Protein AF-A0A8T6A4N5-F1 (afdb_monomer_lite)

Foldseek 3Di:
DDDDDDDDDDPPPPPPDPPDDPPPCPPQPVVLQVVLQVVQVVVQVPPFDDDQQKTFHHWHGDRNDIDIDIDGHPPDDRNDDPVVVVVVVVVVLCPDVVSVVSVVVPD

Organism: Escherichia coli (NCBI:txid562)

Structure (mmCIF, N/CA/C/O backbone):
data_AF-A0A8T6A4N5-F1
#
_entry.id   AF-A0A8T6A4N5-F1
#
loop_
_atom_site.group_PDB
_atom_site.id
_atom_site.type_symbol
_atom_site.label_atom_id
_atom_site.label_alt_id
_atom_site.label_comp_id
_atom_site.label_asym_id
_atom_s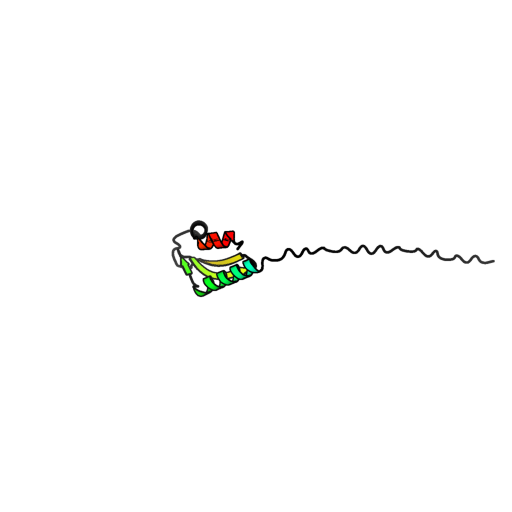ite.label_entity_id
_atom_site.label_seq_id
_atom_site.pdbx_PDB_ins_code
_atom_site.Cartn_x
_atom_site.Cartn_y
_atom_site.Cartn_z
_atom_site.occupancy
_atom_site.B_iso_or_equiv
_atom_site.auth_seq_id
_atom_site.auth_comp_id
_atom_site.auth_asym_id
_atom_site.auth_atom_id
_atom_site.pdbx_PDB_model_num
ATOM 1 N N . MET A 1 1 ? 90.635 -17.975 12.306 1.00 40.09 1 MET A N 1
ATOM 2 C CA . MET A 1 1 ? 89.740 -17.820 11.138 1.00 40.09 1 MET A CA 1
ATOM 3 C C . MET A 1 1 ? 88.309 -17.917 11.640 1.00 40.09 1 MET A C 1
ATOM 5 O O . MET A 1 1 ? 87.940 -18.964 12.147 1.00 40.09 1 MET A O 1
ATOM 9 N N . SER A 1 2 ? 87.567 -16.806 11.629 1.00 43.19 2 SER A N 1
ATOM 10 C CA . SER A 1 2 ? 86.215 -16.717 12.199 1.00 43.19 2 SER A CA 1
ATOM 11 C C . SER A 1 2 ? 85.176 -16.779 11.081 1.00 43.19 2 SER A C 1
ATOM 13 O O . SER A 1 2 ? 85.246 -16.014 10.119 1.00 43.19 2 SER A O 1
ATOM 15 N N . ILE A 1 3 ? 84.260 -17.736 11.197 1.00 50.69 3 ILE A N 1
ATOM 16 C CA . ILE A 1 3 ? 83.205 -18.052 10.236 1.00 50.69 3 ILE A CA 1
ATOM 17 C C . ILE A 1 3 ? 82.072 -17.048 10.461 1.00 50.69 3 ILE A C 1
ATOM 19 O O . ILE A 1 3 ? 81.420 -17.069 11.503 1.00 50.69 3 ILE A O 1
ATOM 23 N N . LYS A 1 4 ? 81.839 -16.151 9.499 1.00 45.59 4 LYS A N 1
ATOM 24 C CA . LYS A 1 4 ? 80.732 -15.189 9.554 1.00 45.59 4 LYS A CA 1
ATOM 25 C C . LYS A 1 4 ? 79.577 -15.709 8.695 1.00 45.59 4 LYS A C 1
ATOM 27 O O . LYS A 1 4 ? 79.614 -15.611 7.473 1.00 45.59 4 LYS A O 1
ATOM 32 N N . GLN A 1 5 ? 78.578 -16.298 9.352 1.00 48.50 5 GLN A N 1
ATOM 33 C CA . GLN A 1 5 ? 77.293 -16.680 8.759 1.00 48.50 5 GLN A CA 1
ATOM 34 C C . GLN A 1 5 ? 76.618 -15.465 8.102 1.00 48.50 5 GLN A C 1
ATOM 36 O O . GLN A 1 5 ? 76.477 -14.410 8.720 1.00 48.50 5 GLN A O 1
ATOM 41 N N . MET A 1 6 ? 76.183 -15.627 6.852 1.00 60.22 6 MET A N 1
ATOM 42 C CA . MET A 1 6 ? 75.290 -14.690 6.170 1.00 60.22 6 MET A CA 1
ATOM 43 C C . MET A 1 6 ? 73.835 -15.102 6.440 1.00 60.22 6 MET A C 1
ATOM 45 O O . MET A 1 6 ? 73.505 -16.272 6.239 1.00 60.22 6 MET A O 1
ATOM 49 N N . PRO A 1 7 ? 72.951 -14.190 6.877 1.00 50.38 7 PRO A N 1
ATOM 50 C CA . PRO A 1 7 ? 71.551 -14.521 7.084 1.00 50.38 7 PRO A CA 1
ATOM 51 C C . PRO A 1 7 ? 70.852 -14.612 5.723 1.00 50.38 7 PRO A C 1
ATOM 53 O O . PRO A 1 7 ? 70.871 -13.671 4.925 1.00 50.38 7 PRO A O 1
ATOM 56 N N . GLY A 1 8 ? 70.255 -15.773 5.455 1.00 53.78 8 GLY A N 1
ATOM 57 C CA . GLY A 1 8 ? 69.461 -16.031 4.263 1.00 53.78 8 GLY A CA 1
ATOM 58 C C . GLY A 1 8 ? 68.298 -15.047 4.157 1.00 53.78 8 GLY A C 1
ATOM 59 O O . GLY A 1 8 ? 67.460 -14.948 5.052 1.00 53.78 8 GLY A O 1
ATOM 60 N N . ARG A 1 9 ? 68.253 -14.309 3.047 1.00 56.12 9 ARG A N 1
ATOM 61 C CA . ARG A 1 9 ? 67.110 -13.477 2.667 1.00 56.12 9 ARG A CA 1
ATOM 62 C C . ARG A 1 9 ? 65.962 -14.389 2.238 1.00 56.12 9 ARG A C 1
ATOM 64 O O . ARG A 1 9 ? 65.949 -14.887 1.117 1.00 56.12 9 ARG A O 1
ATOM 71 N N . VAL A 1 10 ? 65.002 -14.596 3.132 1.00 56.00 10 VAL A N 1
ATOM 72 C CA . VAL A 1 10 ? 63.708 -15.206 2.807 1.00 56.00 10 VAL A CA 1
ATOM 73 C C . VAL A 1 10 ? 62.902 -14.177 2.009 1.00 56.00 10 VAL A C 1
ATOM 75 O O . VAL A 1 10 ? 62.424 -13.188 2.561 1.00 56.00 10 VAL A O 1
ATOM 78 N N . LEU A 1 11 ? 62.797 -14.378 0.693 1.00 54.81 11 LEU A N 1
ATOM 79 C CA . LEU A 1 11 ? 61.857 -13.656 -0.165 1.00 54.81 11 LEU A CA 1
ATOM 80 C C . LEU A 1 11 ? 60.440 -14.133 0.171 1.00 54.81 11 LEU A C 1
ATOM 82 O O . LEU A 1 11 ? 60.002 -15.190 -0.274 1.00 54.81 11 LEU A O 1
ATOM 86 N N . ILE A 1 12 ? 59.734 -13.359 0.993 1.00 60.09 12 ILE A N 1
ATOM 87 C CA . ILE A 1 12 ? 58.309 -13.553 1.256 1.00 60.09 12 ILE A CA 1
ATOM 88 C C . ILE A 1 12 ? 57.556 -13.005 0.040 1.00 60.09 12 ILE A C 1
ATOM 90 O O . ILE A 1 12 ? 57.374 -11.797 -0.108 1.00 60.09 12 ILE A O 1
ATOM 94 N N . SER A 1 13 ? 57.156 -13.903 -0.856 1.00 56.75 13 SER A N 1
ATOM 95 C CA . SER A 1 13 ? 56.285 -13.616 -1.996 1.00 56.75 13 SER A CA 1
ATOM 96 C C . SER A 1 13 ? 54.885 -13.249 -1.491 1.00 56.75 13 SER A C 1
ATOM 98 O O . SER A 1 13 ? 54.027 -14.115 -1.329 1.00 56.75 13 SER A O 1
ATOM 100 N N . LEU A 1 14 ? 54.649 -11.967 -1.199 1.00 54.66 14 LEU A N 1
ATOM 101 C CA . LEU A 1 14 ? 53.318 -11.450 -0.878 1.00 54.66 14 LEU A CA 1
ATOM 102 C C . LEU A 1 14 ? 52.459 -11.477 -2.158 1.00 54.66 14 LEU A C 1
ATOM 104 O O . LEU A 1 14 ? 52.467 -10.540 -2.955 1.00 54.66 14 LEU A O 1
ATOM 108 N N . LEU A 1 15 ? 51.739 -12.576 -2.385 1.00 59.25 15 LEU A N 1
ATOM 109 C CA . LEU A 1 15 ? 50.702 -12.653 -3.413 1.00 59.25 15 LEU A CA 1
ATOM 110 C C . LEU A 1 15 ? 49.505 -11.810 -2.951 1.00 59.25 15 LEU A C 1
ATOM 112 O O . LEU A 1 15 ? 48.616 -12.292 -2.254 1.00 59.25 15 LEU A O 1
ATOM 116 N N . LEU A 1 16 ? 49.507 -10.527 -3.317 1.00 53.56 16 LEU A N 1
ATOM 117 C CA . LEU A 1 16 ? 48.359 -9.630 -3.194 1.00 53.56 16 LEU A CA 1
ATOM 118 C C . LEU A 1 16 ? 47.258 -10.095 -4.159 1.00 53.56 16 LEU A C 1
ATOM 120 O O . LEU A 1 16 ? 47.177 -9.645 -5.301 1.00 53.56 16 LEU A O 1
ATOM 124 N N . SER A 1 17 ? 46.415 -11.026 -3.717 1.00 59.62 17 SER A N 1
ATOM 125 C CA . SER A 1 17 ? 45.201 -11.394 -4.441 1.00 59.62 17 SER A CA 1
ATOM 126 C C . SER A 1 17 ? 44.210 -10.232 -4.370 1.00 59.62 17 SER A C 1
ATOM 128 O O . SER A 1 17 ? 43.578 -10.009 -3.336 1.00 59.62 17 SER A O 1
ATOM 130 N N . VAL A 1 18 ? 44.078 -9.481 -5.463 1.00 62.19 18 VAL A N 1
ATOM 131 C CA . VAL A 1 18 ? 43.043 -8.454 -5.616 1.00 62.19 18 VAL A CA 1
ATOM 132 C C . VAL A 1 18 ? 41.698 -9.166 -5.729 1.00 62.19 18 VAL A C 1
ATOM 134 O O . VAL A 1 18 ? 41.327 -9.668 -6.788 1.00 62.19 18 VAL A O 1
ATOM 137 N N . THR A 1 19 ? 40.967 -9.252 -4.622 1.00 63.34 19 THR A N 1
ATOM 138 C CA . THR A 1 19 ? 39.567 -9.680 -4.632 1.00 63.34 19 THR A CA 1
ATOM 139 C C . THR A 1 19 ? 38.741 -8.518 -5.177 1.00 63.34 19 THR A C 1
ATOM 141 O O . THR A 1 19 ? 38.327 -7.621 -4.448 1.00 63.34 19 THR A O 1
ATOM 144 N N . GLY A 1 20 ? 38.562 -8.484 -6.497 1.00 60.09 20 GLY A N 1
ATOM 145 C CA . GLY A 1 20 ? 37.634 -7.561 -7.139 1.00 60.09 20 GLY A CA 1
ATOM 146 C C . GLY A 1 20 ? 36.205 -7.990 -6.831 1.00 60.09 20 GLY A C 1
ATOM 147 O O . GLY A 1 20 ? 35.721 -8.973 -7.388 1.00 60.09 20 GLY A O 1
ATOM 148 N N . LEU A 1 21 ? 35.525 -7.270 -5.939 1.00 54.62 21 LEU A N 1
ATOM 149 C CA . LEU A 1 21 ? 34.081 -7.398 -5.780 1.00 54.62 21 LEU A CA 1
ATOM 150 C C . LEU A 1 21 ? 33.439 -6.817 -7.049 1.00 54.62 21 LEU A C 1
ATOM 152 O O . LEU A 1 21 ? 33.379 -5.600 -7.216 1.00 54.62 21 LEU A O 1
ATOM 156 N N . LEU A 1 22 ? 32.989 -7.674 -7.969 1.00 54.50 22 LEU A N 1
ATOM 157 C CA . LEU A 1 22 ? 32.098 -7.253 -9.048 1.00 54.50 22 LEU A CA 1
ATOM 158 C C . LEU A 1 22 ? 30.756 -6.871 -8.415 1.00 54.50 22 LEU A C 1
ATOM 160 O O . LEU A 1 22 ? 29.846 -7.693 -8.317 1.00 54.50 22 LEU A O 1
ATOM 164 N N . SER A 1 23 ? 30.622 -5.621 -7.966 1.00 60.62 23 SER A N 1
ATOM 165 C CA . SER A 1 23 ? 29.307 -5.033 -7.742 1.00 60.62 23 SER A CA 1
ATOM 166 C C . SER A 1 23 ? 28.674 -4.876 -9.118 1.00 60.62 23 SER A C 1
ATOM 168 O O . SER A 1 23 ? 28.895 -3.882 -9.811 1.00 60.62 23 SER A O 1
ATOM 170 N N . GLY A 1 24 ? 27.955 -5.904 -9.563 1.00 57.47 24 GLY A N 1
ATOM 171 C CA . GLY A 1 24 ? 27.121 -5.794 -10.744 1.00 57.47 24 GLY A CA 1
ATOM 172 C C . GLY A 1 24 ? 26.177 -4.617 -10.535 1.00 57.47 24 GLY A C 1
ATOM 173 O O . GLY A 1 24 ? 25.379 -4.624 -9.598 1.00 57.47 24 GLY A O 1
ATOM 174 N N . CYS A 1 25 ? 26.274 -3.597 -11.384 1.00 63.88 25 CYS A N 1
ATOM 175 C CA . CYS A 1 25 ? 25.222 -2.604 -11.518 1.00 63.88 25 CYS A CA 1
ATOM 176 C C . CYS A 1 25 ? 24.010 -3.321 -12.122 1.00 63.88 25 CYS A C 1
ATOM 178 O O . CYS A 1 25 ? 23.778 -3.257 -13.327 1.00 63.88 25 CYS A O 1
ATOM 180 N N . ALA A 1 26 ? 23.252 -4.049 -11.299 1.00 60.75 26 ALA A N 1
ATOM 181 C CA . ALA A 1 26 ? 21.868 -4.346 -11.612 1.00 60.75 26 ALA A CA 1
ATOM 182 C C . ALA A 1 26 ? 21.190 -2.978 -11.682 1.00 60.75 26 ALA A C 1
ATOM 184 O O . ALA A 1 26 ? 20.925 -2.365 -10.649 1.00 60.75 26 ALA A O 1
ATOM 185 N N . SER A 1 27 ? 21.086 -2.441 -12.899 1.00 56.75 27 SER A N 1
ATOM 186 C CA . SER A 1 27 ? 20.546 -1.114 -13.160 1.00 56.75 27 SER A CA 1
ATOM 187 C C . SER A 1 27 ? 19.188 -1.042 -12.474 1.00 56.75 27 SER A C 1
ATOM 189 O O . SER A 1 27 ? 18.269 -1.791 -12.809 1.00 56.75 27 SER A O 1
ATOM 191 N N . HIS A 1 28 ? 19.120 -0.235 -11.417 1.00 59.62 28 HIS A N 1
ATOM 192 C CA . HIS A 1 28 ? 17.887 0.022 -10.702 1.00 59.62 28 HIS A CA 1
ATOM 193 C C . HIS A 1 28 ? 16.877 0.509 -11.745 1.00 59.62 28 HIS A C 1
ATOM 195 O O . HIS A 1 28 ? 17.222 1.335 -12.587 1.00 59.62 28 HIS A O 1
ATOM 201 N N . ASN A 1 29 ? 15.668 -0.055 -11.773 1.00 69.69 29 ASN A N 1
ATOM 202 C CA . ASN A 1 29 ? 14.663 0.363 -12.747 1.00 69.69 29 ASN A CA 1
ATOM 203 C C . ASN A 1 29 ? 14.168 1.769 -12.368 1.00 69.69 29 ASN A C 1
ATOM 205 O O . ASN A 1 29 ? 13.170 1.918 -11.662 1.00 69.69 29 ASN A O 1
ATOM 209 N N . GLU A 1 30 ? 14.904 2.791 -12.811 1.00 76.00 30 GLU A N 1
ATOM 210 C CA . GLU A 1 30 ? 14.676 4.206 -12.491 1.00 76.00 30 GLU A CA 1
ATOM 211 C C . GLU A 1 30 ? 13.277 4.677 -12.911 1.00 76.00 30 GLU A C 1
ATOM 213 O O . GLU A 1 30 ? 12.679 5.547 -12.279 1.00 76.00 30 GLU A O 1
ATOM 218 N N . ASN A 1 31 ? 12.709 4.070 -13.954 1.00 8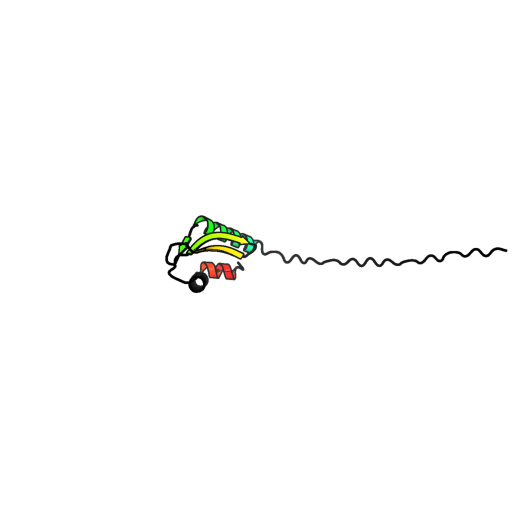5.12 31 ASN A N 1
ATOM 219 C CA . ASN A 1 31 ? 11.368 4.406 -14.421 1.00 85.12 31 ASN A CA 1
ATOM 220 C C . ASN A 1 31 ? 10.295 3.882 -13.461 1.00 85.12 31 ASN A C 1
ATOM 222 O O . ASN A 1 31 ? 9.377 4.621 -13.103 1.00 85.12 31 ASN A O 1
ATOM 226 N N . ALA A 1 32 ? 10.432 2.637 -12.998 1.00 85.44 32 ALA A N 1
ATOM 227 C CA . ALA A 1 32 ? 9.531 2.062 -12.004 1.00 85.44 32 ALA A CA 1
ATOM 228 C C . ALA A 1 32 ? 9.667 2.779 -10.648 1.00 85.44 32 ALA A C 1
ATOM 230 O O . ALA A 1 32 ? 8.666 3.110 -10.017 1.00 85.44 32 ALA A O 1
ATOM 231 N N . SER A 1 33 ? 10.885 3.118 -10.214 1.00 88.75 33 SER A N 1
ATOM 232 C CA . SER A 1 33 ? 11.076 3.858 -8.959 1.00 88.75 33 SER A CA 1
ATOM 233 C C . SER A 1 33 ? 10.463 5.268 -9.018 1.00 88.75 33 SER A C 1
ATOM 235 O O . SER A 1 33 ? 9.819 5.718 -8.062 1.00 88.75 33 SER A O 1
ATOM 237 N N . LEU A 1 34 ? 10.577 5.957 -10.160 1.00 91.31 34 LEU A N 1
ATOM 238 C CA . LEU A 1 34 ? 9.935 7.251 -10.391 1.00 91.31 34 LEU A CA 1
ATOM 239 C C . LEU A 1 34 ? 8.406 7.133 -10.419 1.00 91.31 34 LEU A C 1
ATOM 241 O O . LEU A 1 34 ? 7.713 7.988 -9.855 1.00 91.31 34 LEU A O 1
ATOM 245 N N . LEU A 1 35 ? 7.878 6.085 -11.052 1.00 91.75 35 LEU A N 1
ATOM 246 C CA . LEU A 1 35 ? 6.445 5.821 -11.101 1.00 91.75 35 LEU A CA 1
ATOM 247 C C . LEU A 1 35 ? 5.889 5.558 -9.697 1.00 91.75 35 LEU A C 1
ATOM 249 O O . LEU A 1 35 ? 4.943 6.236 -9.293 1.00 91.75 35 LEU A O 1
ATOM 253 N N . ALA A 1 36 ? 6.521 4.678 -8.916 1.00 93.12 36 ALA A N 1
ATOM 254 C CA . ALA A 1 36 ? 6.152 4.414 -7.525 1.00 93.12 36 ALA A CA 1
ATOM 255 C C . ALA A 1 36 ? 6.179 5.703 -6.683 1.00 93.12 36 ALA A C 1
ATOM 257 O O . ALA A 1 36 ? 5.244 5.989 -5.928 1.00 93.12 36 ALA A O 1
ATOM 258 N N . LYS A 1 37 ? 7.185 6.564 -6.892 1.00 94.69 37 LYS A N 1
ATOM 259 C CA . LYS A 1 37 ? 7.275 7.883 -6.245 1.00 94.69 37 LYS A CA 1
ATOM 260 C C . LYS A 1 37 ? 6.124 8.806 -6.628 1.00 94.69 37 LYS A C 1
ATOM 262 O O . LYS A 1 37 ? 5.568 9.481 -5.756 1.00 94.69 37 LYS A O 1
ATOM 267 N N . LYS A 1 38 ? 5.751 8.843 -7.907 1.00 94.12 38 LYS A N 1
ATOM 268 C CA . LYS A 1 38 ? 4.611 9.632 -8.391 1.00 94.12 38 LYS A CA 1
ATOM 269 C C . LYS A 1 38 ? 3.297 9.121 -7.801 1.00 94.12 38 LYS A C 1
ATOM 271 O O . LYS A 1 38 ? 2.487 9.937 -7.368 1.00 94.12 38 LYS A O 1
ATOM 276 N N . GLN A 1 39 ? 3.115 7.806 -7.729 1.00 93.50 39 GLN A N 1
ATOM 277 C CA . GLN A 1 39 ? 1.919 7.186 -7.158 1.00 93.50 39 GLN A CA 1
ATOM 278 C C . GLN A 1 39 ? 1.801 7.451 -5.658 1.00 93.50 39 GLN A C 1
ATOM 280 O O . GLN A 1 39 ? 0.773 7.952 -5.207 1.00 93.50 39 GLN A O 1
ATOM 285 N N . ALA A 1 40 ? 2.875 7.245 -4.892 1.00 94.94 40 ALA A N 1
ATOM 286 C CA . ALA A 1 40 ? 2.900 7.577 -3.470 1.00 94.94 40 ALA A CA 1
ATOM 287 C C . ALA A 1 40 ? 2.567 9.059 -3.218 1.00 94.94 40 ALA A C 1
ATOM 289 O O . ALA A 1 40 ? 1.809 9.378 -2.299 1.00 94.94 40 ALA A O 1
ATOM 290 N N . LYS A 1 41 ? 3.078 9.970 -4.063 1.00 96.12 41 LYS A N 1
ATOM 291 C CA . LYS A 1 41 ? 2.747 11.401 -3.998 1.00 96.12 41 LYS A CA 1
ATOM 292 C C . LYS A 1 41 ? 1.272 11.668 -4.313 1.00 96.12 41 LYS A C 1
ATOM 294 O O . LYS A 1 41 ? 0.656 12.450 -3.601 1.00 96.12 41 LYS A O 1
ATOM 299 N N . ASN A 1 42 ? 0.718 11.031 -5.343 1.00 94.62 42 ASN A N 1
ATOM 300 C CA . ASN A 1 42 ? -0.689 11.178 -5.723 1.00 94.62 42 ASN A CA 1
ATOM 301 C C . ASN A 1 42 ? -1.630 10.695 -4.606 1.00 94.62 42 ASN A C 1
ATOM 303 O O . ASN A 1 42 ? -2.558 11.398 -4.220 1.00 94.62 42 ASN A O 1
ATOM 307 N N . ILE A 1 43 ? -1.341 9.535 -4.012 1.00 93.69 43 ILE A N 1
ATOM 308 C CA . ILE A 1 43 ? -2.087 9.032 -2.850 1.00 93.69 43 ILE A CA 1
ATOM 309 C C . ILE A 1 43 ? -1.974 10.026 -1.691 1.00 93.69 43 ILE A C 1
ATOM 311 O O . ILE A 1 43 ? -2.986 10.392 -1.102 1.00 93.69 43 ILE A O 1
ATOM 315 N N . SER A 1 44 ? -0.759 10.521 -1.418 1.00 95.38 44 SER A N 1
ATOM 316 C CA . SER A 1 44 ? -0.492 11.475 -0.333 1.00 95.38 44 SER A CA 1
ATOM 317 C C . SER A 1 44 ? -1.293 12.773 -0.429 1.00 95.38 44 SER A C 1
ATOM 319 O O . SER A 1 44 ? -1.583 13.375 0.600 1.00 95.38 44 SER A O 1
ATOM 321 N N . GLN A 1 45 ? -1.670 13.203 -1.636 1.00 95.56 45 GLN A N 1
ATOM 322 C CA . GLN A 1 45 ? -2.483 14.407 -1.842 1.00 95.56 45 GLN A CA 1
ATOM 323 C C . GLN A 1 45 ? -3.928 14.249 -1.361 1.00 95.56 45 GLN A C 1
ATOM 325 O O . GLN A 1 45 ? -4.575 15.250 -1.070 1.00 95.56 45 GLN A O 1
ATOM 330 N N . ASN A 1 46 ? -4.417 13.012 -1.264 1.00 94.12 46 ASN A N 1
ATOM 331 C CA . ASN A 1 46 ? -5.789 12.701 -0.866 1.00 94.12 46 ASN A CA 1
ATOM 332 C C . ASN A 1 46 ? -5.884 12.183 0.578 1.00 94.12 46 ASN A C 1
ATOM 334 O O . ASN A 1 46 ? -6.947 11.734 0.999 1.00 94.12 46 ASN A O 1
ATOM 338 N N . LEU A 1 47 ? -4.783 12.207 1.335 1.00 94.00 47 LEU A N 1
ATOM 339 C CA . LEU A 1 47 ? -4.769 11.769 2.729 1.00 94.00 47 LEU A CA 1
ATOM 340 C C . LEU A 1 47 ? -5.371 12.834 3.665 1.00 94.00 47 LEU A C 1
ATOM 342 O O . LEU A 1 47 ? -5.180 14.028 3.428 1.00 94.00 47 LEU A O 1
ATOM 346 N N . PRO A 1 48 ? -6.015 12.423 4.776 1.00 93.38 48 PRO A N 1
ATOM 347 C CA . PRO A 1 48 ? -6.259 11.037 5.191 1.00 93.38 48 PRO A CA 1
ATOM 348 C C . PRO A 1 48 ? -7.457 10.390 4.472 1.00 93.38 48 PRO A C 1
ATOM 350 O O . PRO A 1 48 ? -8.472 11.041 4.235 1.00 93.38 48 PRO A O 1
ATOM 353 N N . ILE A 1 49 ? -7.374 9.082 4.199 1.00 91.12 49 ILE A N 1
ATOM 354 C CA . ILE A 1 49 ? -8.467 8.301 3.585 1.00 91.12 49 ILE A CA 1
ATOM 355 C C . ILE A 1 49 ? -9.029 7.328 4.619 1.00 91.12 49 ILE A C 1
ATOM 357 O O . ILE A 1 49 ? -8.283 6.509 5.155 1.00 91.12 49 ILE A O 1
ATOM 361 N N . LYS A 1 50 ? -10.338 7.396 4.882 1.00 90.00 50 LYS A N 1
ATOM 362 C CA . LYS A 1 50 ? -11.030 6.544 5.863 1.00 90.00 50 LYS A CA 1
ATOM 363 C C . LYS A 1 50 ? -11.810 5.419 5.187 1.00 90.00 50 LYS A C 1
ATOM 365 O O . LYS A 1 50 ? -12.522 5.666 4.217 1.00 90.00 50 LYS A O 1
ATOM 370 N N . SER A 1 51 ? -11.729 4.204 5.726 1.00 85.81 51 SER A N 1
ATOM 371 C CA . SER A 1 51 ? -12.513 3.049 5.275 1.00 85.81 51 SER A CA 1
ATOM 372 C C . SER A 1 51 ? -12.632 1.988 6.372 1.00 85.81 51 SER A C 1
ATOM 374 O O . SER A 1 51 ? -11.637 1.626 6.990 1.00 85.81 51 SER A O 1
ATOM 376 N N . ALA A 1 52 ? -13.844 1.480 6.620 1.00 85.00 52 ALA A N 1
ATOM 377 C CA . ALA A 1 52 ? -14.116 0.371 7.551 1.00 85.00 52 ALA A CA 1
ATOM 378 C C . ALA A 1 52 ? -13.542 0.526 8.987 1.00 85.00 52 ALA A C 1
ATOM 380 O O . ALA A 1 52 ? -13.242 -0.463 9.655 1.00 85.00 52 ALA A O 1
ATOM 381 N N . GLY A 1 53 ? -13.393 1.763 9.482 1.00 87.31 53 GLY A N 1
ATOM 382 C CA . GLY A 1 53 ? -12.781 2.051 10.794 1.00 87.31 53 GLY A CA 1
ATOM 383 C C . GLY A 1 53 ? -11.245 2.110 10.788 1.00 87.31 53 GLY A C 1
ATOM 384 O O . GLY A 1 53 ? -10.620 2.200 11.845 1.00 87.31 53 GLY A O 1
ATOM 385 N N . TYR A 1 54 ? -10.636 2.078 9.602 1.00 89.88 54 TYR A N 1
ATOM 386 C CA . TYR A 1 54 ? -9.209 2.26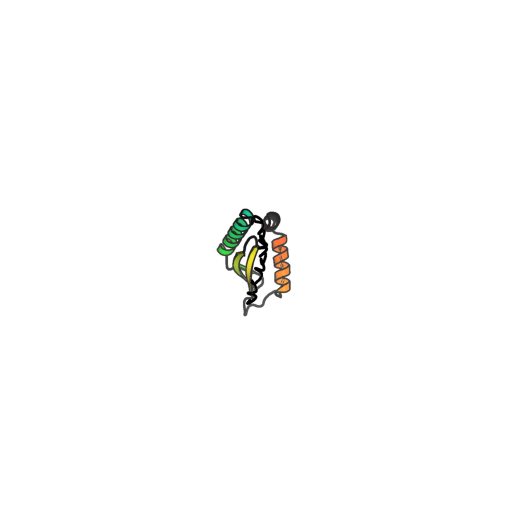7 9.370 1.00 89.88 54 TYR A CA 1
ATOM 387 C C . TYR A 1 54 ? -8.962 3.551 8.585 1.00 89.88 54 TYR A C 1
ATOM 389 O O . TYR A 1 54 ? -9.764 3.944 7.734 1.00 89.88 54 TYR A O 1
ATOM 397 N N . THR A 1 55 ? -7.816 4.170 8.835 1.00 91.94 55 THR A N 1
ATOM 398 C CA . THR A 1 55 ? -7.419 5.418 8.193 1.00 91.94 55 THR A CA 1
ATOM 399 C C . THR A 1 55 ? -6.022 5.280 7.619 1.00 91.94 55 THR A C 1
ATOM 401 O O . THR A 1 55 ? -5.055 5.037 8.342 1.00 91.94 55 THR A O 1
ATOM 404 N N . LEU A 1 56 ? -5.908 5.439 6.303 1.00 92.62 56 LEU A N 1
ATOM 405 C CA . LEU A 1 56 ? -4.628 5.603 5.630 1.00 92.62 56 LEU A CA 1
ATOM 406 C C . LEU A 1 56 ? -4.122 7.019 5.921 1.00 92.62 56 LEU A C 1
ATOM 408 O O . LEU A 1 56 ? -4.783 7.999 5.572 1.00 92.62 56 LEU A O 1
ATOM 412 N N . VAL A 1 57 ? -2.963 7.119 6.570 1.00 95.44 57 VAL A N 1
ATOM 413 C CA . VAL A 1 57 ? -2.387 8.397 7.035 1.00 95.44 57 VAL A CA 1
ATOM 414 C C . VAL A 1 57 ? -1.081 8.759 6.347 1.00 95.44 57 VAL A C 1
ATOM 416 O O . VAL A 1 57 ? -0.657 9.909 6.409 1.00 95.44 57 VAL A O 1
ATOM 419 N N . LEU A 1 58 ? -0.440 7.800 5.676 1.00 95.62 58 LEU A N 1
ATOM 420 C CA . LEU A 1 58 ? 0.808 8.038 4.964 1.00 95.62 58 LEU A CA 1
ATOM 421 C C . LEU A 1 58 ? 0.933 7.121 3.749 1.00 95.62 58 LEU A C 1
ATOM 423 O O . LEU A 1 58 ? 0.593 5.941 3.823 1.00 95.62 58 LEU A O 1
ATOM 427 N N . ALA A 1 59 ? 1.488 7.656 2.664 1.00 95.81 59 ALA A N 1
ATOM 428 C CA . ALA A 1 59 ? 1.939 6.891 1.511 1.00 95.81 59 ALA A CA 1
ATOM 429 C C . ALA A 1 59 ? 3.345 7.360 1.111 1.00 95.81 59 ALA A C 1
ATOM 431 O O . ALA A 1 59 ? 3.589 8.546 0.901 1.00 95.81 59 ALA A O 1
ATOM 432 N N . GLN A 1 60 ? 4.296 6.439 1.027 1.00 95.44 60 GLN A N 1
ATOM 433 C CA . GLN A 1 60 ? 5.697 6.723 0.720 1.00 95.44 60 GLN A CA 1
ATOM 434 C C . GLN A 1 60 ? 6.215 5.741 -0.319 1.00 95.44 60 GLN A C 1
ATOM 436 O O . GLN A 1 60 ? 5.817 4.585 -0.342 1.00 95.44 60 GLN A O 1
ATOM 441 N N . SER A 1 61 ? 7.141 6.182 -1.163 1.00 94.31 61 SER A N 1
ATOM 442 C CA . SER A 1 61 ? 7.825 5.289 -2.098 1.00 94.31 61 SER A CA 1
ATOM 443 C C . SER A 1 61 ? 9.161 4.837 -1.529 1.00 94.31 61 SER A C 1
ATOM 445 O O . SER A 1 61 ? 9.890 5.632 -0.938 1.00 94.31 61 SER A O 1
ATOM 447 N N . SER A 1 62 ? 9.493 3.569 -1.739 1.00 92.12 62 SER A N 1
ATOM 448 C CA . SER A 1 62 ? 10.737 2.929 -1.318 1.00 92.12 62 SER A CA 1
ATOM 449 C C . SER A 1 62 ? 11.241 2.068 -2.476 1.00 92.12 62 SER A C 1
ATOM 451 O O . SER A 1 62 ? 10.844 0.912 -2.600 1.00 92.12 62 SER A O 1
ATOM 453 N N . GLY A 1 63 ? 12.089 2.631 -3.343 1.00 89.88 63 GLY A N 1
ATOM 454 C CA . GLY A 1 63 ? 12.434 1.998 -4.620 1.00 89.88 63 GLY A CA 1
ATOM 455 C C . GLY A 1 63 ? 11.197 1.910 -5.513 1.00 89.88 63 GLY A C 1
ATOM 456 O O . GLY A 1 63 ? 10.526 2.920 -5.715 1.00 89.88 63 GLY A O 1
ATOM 457 N N . THR A 1 64 ? 10.877 0.708 -5.990 1.00 91.50 64 THR A N 1
ATOM 458 C CA . THR A 1 64 ? 9.668 0.426 -6.778 1.00 91.50 64 THR A CA 1
ATOM 459 C C . THR A 1 64 ? 8.428 0.162 -5.922 1.00 91.50 64 THR A C 1
ATOM 461 O O . THR A 1 64 ? 7.346 0.057 -6.466 1.00 91.50 64 THR A O 1
ATOM 464 N N . THR A 1 65 ? 8.536 0.091 -4.591 1.00 92.44 65 THR A N 1
ATOM 465 C CA . THR A 1 65 ? 7.397 -0.235 -3.718 1.00 92.44 65 THR A CA 1
ATOM 466 C C . THR A 1 65 ? 6.727 1.011 -3.146 1.00 92.44 65 THR A C 1
ATOM 468 O O . THR A 1 65 ? 7.394 1.870 -2.561 1.00 92.44 65 THR A O 1
ATOM 471 N N . VAL A 1 66 ? 5.394 1.057 -3.191 1.00 94.06 66 VAL A N 1
ATOM 472 C CA . VAL A 1 66 ? 4.586 2.036 -2.448 1.00 94.06 66 VAL A CA 1
ATOM 473 C C . VAL A 1 66 ? 4.228 1.479 -1.065 1.00 94.06 66 VAL A C 1
ATOM 475 O O . VAL A 1 66 ? 3.481 0.514 -0.930 1.00 94.06 66 VAL A O 1
ATOM 478 N N . LYS A 1 67 ? 4.764 2.098 -0.013 1.00 95.25 67 LYS A N 1
ATOM 479 C CA . LYS A 1 67 ? 4.478 1.798 1.394 1.00 95.25 67 LYS A CA 1
ATOM 480 C C . LYS A 1 67 ? 3.335 2.672 1.893 1.00 95.25 67 LYS A C 1
ATOM 482 O O . LYS A 1 67 ? 3.391 3.893 1.785 1.00 95.25 67 LYS A O 1
ATOM 487 N N . MET A 1 68 ? 2.324 2.040 2.470 1.00 94.50 68 MET A N 1
ATOM 488 C CA . MET A 1 68 ? 1.129 2.688 3.004 1.00 94.50 68 MET A CA 1
ATOM 489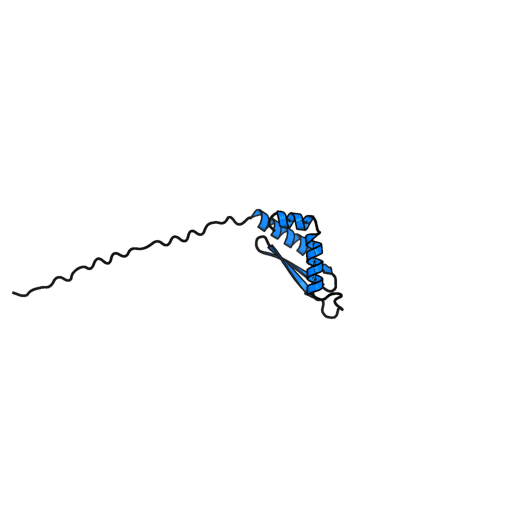 C C . MET A 1 68 ? 1.035 2.438 4.511 1.00 94.50 68 MET A C 1
ATOM 491 O O . MET A 1 68 ? 1.125 1.290 4.942 1.00 94.50 68 MET A O 1
ATOM 495 N N . THR A 1 69 ? 0.845 3.493 5.307 1.00 94.56 69 THR A N 1
ATOM 496 C CA . THR A 1 69 ? 0.649 3.382 6.762 1.00 94.56 69 THR A CA 1
ATOM 497 C C . THR A 1 69 ? -0.817 3.575 7.093 1.00 94.56 69 THR A C 1
ATOM 499 O O . THR A 1 69 ? -1.372 4.660 6.897 1.00 94.56 69 THR A O 1
ATOM 502 N N . ILE A 1 70 ? -1.428 2.521 7.621 1.00 92.81 70 ILE A N 1
ATOM 503 C CA . ILE A 1 70 ? -2.840 2.477 7.980 1.00 92.81 70 ILE A CA 1
ATOM 504 C C . ILE A 1 70 ? -2.939 2.338 9.497 1.00 92.81 70 ILE A C 1
ATOM 506 O O . ILE A 1 70 ? -2.269 1.491 10.086 1.00 92.81 70 ILE A O 1
ATOM 510 N N . ILE A 1 71 ? -3.769 3.168 10.121 1.00 91.81 71 ILE A N 1
ATOM 511 C CA . ILE A 1 71 ? -4.054 3.118 11.557 1.00 91.81 71 ILE A CA 1
ATOM 512 C C . ILE A 1 71 ? -5.515 2.736 11.785 1.00 91.81 71 ILE A C 1
ATOM 514 O O . ILE A 1 71 ? -6.392 3.138 11.024 1.00 91.81 71 ILE A O 1
ATOM 518 N N . SER A 1 72 ? -5.792 1.969 12.834 1.00 88.94 72 SER A N 1
ATOM 519 C CA . SER A 1 72 ? -7.159 1.767 13.323 1.00 88.94 72 SER A CA 1
ATOM 520 C C . SER A 1 72 ? -7.589 2.976 14.154 1.00 88.94 72 SER A C 1
ATOM 522 O O . SER A 1 72 ? -6.832 3.414 15.026 1.00 88.94 72 SER A O 1
ATOM 524 N N . GLU A 1 73 ? -8.793 3.503 13.936 1.00 81.56 73 GLU A N 1
ATOM 525 C CA . GLU A 1 73 ? -9.302 4.621 14.739 1.00 81.56 73 GLU A CA 1
ATOM 526 C C . GLU A 1 73 ? -9.767 4.134 16.122 1.00 81.56 73 GLU A C 1
ATOM 528 O O . GLU A 1 73 ? -10.773 3.433 16.253 1.00 81.56 73 GLU A O 1
ATOM 533 N N . ALA A 1 74 ? -9.037 4.517 17.174 1.00 67.06 74 ALA A N 1
ATOM 534 C CA . ALA A 1 74 ? -9.398 4.197 18.553 1.00 67.06 74 ALA A CA 1
ATOM 535 C C . ALA A 1 74 ? -10.742 4.844 18.937 1.00 67.06 74 ALA A C 1
ATOM 537 O O . ALA A 1 74 ? -10.966 6.026 18.687 1.00 67.06 74 ALA A O 1
ATOM 538 N N . GLY A 1 75 ? -11.636 4.069 19.558 1.00 67.31 75 GLY A N 1
ATOM 539 C CA . GLY A 1 75 ? -12.956 4.544 19.995 1.00 67.31 75 GLY A CA 1
ATOM 540 C C . GLY A 1 75 ? -14.052 4.489 18.926 1.00 67.31 75 GLY A C 1
ATOM 541 O O . GLY A 1 75 ? -15.215 4.718 19.251 1.00 67.31 75 GLY A O 1
ATOM 542 N N . THR A 1 76 ? -13.722 4.126 17.684 1.00 65.56 76 THR A N 1
ATOM 543 C CA . THR A 1 76 ? -14.722 3.732 16.682 1.00 65.56 76 THR A CA 1
ATOM 544 C C . THR A 1 76 ? -14.854 2.213 16.677 1.00 65.56 76 THR A C 1
ATOM 546 O O . THR A 1 76 ? -13.859 1.497 16.796 1.00 65.56 76 THR A O 1
ATOM 549 N N . GLN A 1 77 ? -16.080 1.694 16.583 1.00 63.84 77 GLN A N 1
ATOM 550 C CA . GLN A 1 77 ? -16.280 0.257 16.428 1.00 63.84 77 GLN A CA 1
ATOM 551 C C . GLN A 1 77 ? -15.792 -0.126 15.029 1.00 63.84 77 GLN A C 1
ATOM 553 O O . GLN A 1 77 ? -16.453 0.174 14.032 1.00 63.84 77 GLN A O 1
ATOM 558 N N . THR A 1 78 ? -14.605 -0.732 14.944 1.00 67.06 78 THR A N 1
ATOM 559 C CA . THR A 1 78 ? -14.104 -1.265 13.679 1.00 67.06 78 THR A CA 1
ATOM 560 C C . THR A 1 78 ? -15.124 -2.274 13.169 1.00 67.06 78 THR A C 1
ATOM 562 O O . THR A 1 78 ? -15.536 -3.195 13.874 1.00 67.06 78 THR A O 1
ATOM 565 N N . THR A 1 79 ? -15.587 -2.080 11.936 1.00 71.88 79 THR A N 1
ATOM 566 C CA . THR A 1 79 ? -16.568 -2.990 11.326 1.00 71.88 79 THR A CA 1
ATOM 567 C C . THR A 1 79 ? -15.939 -4.344 10.999 1.00 71.88 79 THR A C 1
ATOM 569 O O . THR A 1 79 ? -16.652 -5.315 10.762 1.00 71.88 79 THR A O 1
ATOM 572 N N . GLN A 1 80 ? -14.603 -4.411 10.975 1.00 78.25 80 GLN A N 1
ATOM 573 C CA . GLN A 1 80 ? -13.818 -5.573 10.580 1.00 78.25 80 GLN A CA 1
ATOM 574 C C . GLN A 1 80 ? -12.541 -5.691 11.422 1.00 78.25 80 GLN A C 1
ATOM 576 O O . GLN A 1 80 ? -11.932 -4.686 11.804 1.00 78.25 80 GLN A O 1
ATOM 581 N N . THR A 1 81 ? -12.097 -6.927 11.665 1.00 87.69 81 THR A N 1
ATOM 582 C CA . THR A 1 81 ? -10.760 -7.200 12.216 1.00 87.69 81 THR A CA 1
ATOM 583 C C . THR A 1 81 ? -9.669 -6.748 11.233 1.00 87.69 81 THR A C 1
ATOM 585 O O . THR A 1 81 ? -9.945 -6.662 10.031 1.00 87.69 81 THR A O 1
ATOM 588 N N . PRO A 1 82 ? -8.430 -6.477 11.694 1.00 88.19 82 PRO A N 1
ATOM 589 C CA . PRO A 1 82 ? -7.349 -6.035 10.809 1.00 88.19 82 PRO A CA 1
ATOM 590 C C . PRO A 1 82 ? -7.105 -6.983 9.630 1.00 88.19 82 PRO A C 1
ATOM 592 O O . PRO A 1 82 ? -6.976 -6.532 8.496 1.00 88.19 82 PRO A O 1
ATOM 595 N N . ASP A 1 83 ? -7.145 -8.296 9.866 1.00 90.62 83 ASP A N 1
ATOM 596 C CA . ASP A 1 83 ? -6.937 -9.303 8.818 1.00 90.62 83 ASP A CA 1
ATOM 597 C C . ASP A 1 83 ? -8.055 -9.310 7.767 1.00 90.62 83 ASP A C 1
ATOM 599 O O . ASP A 1 83 ? -7.799 -9.415 6.562 1.00 90.62 83 ASP A O 1
ATOM 603 N N . ALA A 1 84 ? -9.311 -9.167 8.205 1.00 91.00 84 ALA A N 1
ATOM 604 C CA . ALA A 1 84 ? -10.456 -9.095 7.301 1.00 91.00 84 ALA A CA 1
ATOM 605 C C . ALA A 1 84 ? -10.404 -7.819 6.448 1.00 91.00 84 ALA A C 1
ATOM 607 O O . ALA A 1 84 ? -10.625 -7.876 5.233 1.00 91.00 84 ALA A O 1
ATOM 608 N N . PHE A 1 85 ? -10.032 -6.693 7.065 1.00 90.75 85 PHE A N 1
ATOM 609 C CA . PHE A 1 85 ? -9.808 -5.437 6.359 1.00 90.75 85 PHE A CA 1
ATOM 610 C C . PHE A 1 85 ? -8.703 -5.584 5.309 1.00 90.75 85 PHE A C 1
ATOM 612 O O . PHE A 1 85 ? -8.967 -5.326 4.135 1.00 90.75 85 PHE A O 1
ATOM 619 N N . LEU A 1 86 ? -7.514 -6.069 5.686 1.00 91.00 86 LEU A N 1
ATOM 620 C CA . LEU A 1 86 ? -6.385 -6.248 4.765 1.00 91.00 86 LEU A CA 1
ATOM 621 C C . LEU A 1 86 ? -6.742 -7.166 3.593 1.00 91.00 86 LEU A C 1
ATOM 623 O O . LEU A 1 86 ? -6.437 -6.838 2.448 1.00 91.00 86 LEU A O 1
ATOM 627 N N . THR A 1 87 ? -7.459 -8.261 3.852 1.00 93.75 87 THR A N 1
ATOM 628 C CA . THR A 1 87 ? -7.930 -9.174 2.798 1.00 93.75 87 THR A CA 1
ATOM 629 C C . THR A 1 87 ? -8.865 -8.462 1.820 1.00 93.75 87 THR A C 1
ATOM 631 O O . THR A 1 87 ? -8.738 -8.610 0.602 1.00 93.75 87 THR A O 1
ATOM 634 N N . SER A 1 88 ? -9.816 -7.676 2.332 1.00 91.94 88 SER A N 1
ATOM 635 C CA . SER A 1 88 ? -10.758 -6.932 1.492 1.00 91.94 88 SER A CA 1
ATOM 636 C C . SER A 1 88 ? -10.071 -5.813 0.701 1.00 91.94 88 SER A C 1
ATOM 638 O O . SER A 1 88 ? -10.336 -5.656 -0.491 1.00 91.94 88 SER A O 1
ATOM 640 N N . TYR A 1 89 ? -9.145 -5.093 1.335 1.00 90.38 89 TYR A N 1
ATOM 641 C CA . TYR A 1 89 ? -8.372 -4.006 0.745 1.00 90.38 89 TYR A CA 1
ATOM 642 C C . TYR A 1 89 ? -7.458 -4.524 -0.363 1.00 90.38 89 TYR A C 1
ATOM 644 O O . TYR A 1 89 ? -7.441 -3.981 -1.465 1.00 90.38 89 TYR A O 1
ATOM 652 N N . GLN A 1 90 ? -6.774 -5.643 -0.117 1.00 92.25 90 GLN A N 1
ATOM 653 C CA . GLN A 1 90 ? -5.982 -6.327 -1.131 1.00 92.25 90 GLN A CA 1
ATOM 654 C C . GLN A 1 90 ? -6.848 -6.720 -2.328 1.00 92.25 90 GLN A C 1
ATOM 656 O O . GLN A 1 90 ? -6.467 -6.446 -3.459 1.00 92.25 90 GLN A O 1
ATOM 661 N N . ARG A 1 91 ? -8.027 -7.320 -2.113 1.00 94.06 91 ARG A N 1
ATOM 662 C CA . ARG A 1 91 ? -8.924 -7.695 -3.221 1.00 94.06 91 ARG A CA 1
ATOM 663 C C . ARG A 1 91 ? -9.373 -6.488 -4.040 1.00 94.06 91 ARG A C 1
ATOM 665 O O . ARG A 1 91 ? -9.421 -6.597 -5.259 1.00 94.06 91 ARG A O 1
ATOM 672 N N . GLN A 1 92 ? -9.669 -5.360 -3.394 1.00 91.56 92 GLN A N 1
ATOM 673 C CA . GLN A 1 92 ? -10.014 -4.113 -4.085 1.00 91.56 92 GLN A CA 1
ATOM 674 C C . GLN A 1 92 ? -8.846 -3.615 -4.940 1.00 91.56 92 GLN A C 1
ATOM 676 O O . GLN A 1 92 ? -9.026 -3.377 -6.130 1.00 91.56 92 GLN A O 1
ATOM 681 N N . MET A 1 93 ? -7.640 -3.564 -4.373 1.00 91.06 93 MET A N 1
ATOM 682 C CA . MET A 1 93 ? -6.429 -3.184 -5.106 1.00 91.06 93 MET A CA 1
ATOM 683 C C . MET A 1 93 ? -6.126 -4.145 -6.263 1.00 91.06 93 MET A C 1
ATOM 685 O O . MET A 1 93 ? -5.792 -3.712 -7.357 1.00 91.06 93 MET A O 1
ATOM 689 N N . CYS A 1 94 ? -6.305 -5.453 -6.077 1.00 91.88 94 CYS A N 1
ATOM 690 C CA . CYS A 1 94 ? -6.123 -6.441 -7.142 1.00 91.88 94 CYS A CA 1
ATOM 691 C C . CYS A 1 94 ? -7.217 -6.389 -8.223 1.00 91.88 94 CYS A C 1
ATOM 693 O O . CYS A 1 94 ? -7.003 -6.911 -9.318 1.00 91.88 94 CYS A O 1
ATOM 695 N N . ALA A 1 95 ? -8.386 -5.821 -7.922 1.00 94.50 95 ALA A N 1
ATOM 696 C CA . ALA A 1 95 ? -9.477 -5.638 -8.874 1.00 94.50 95 ALA A CA 1
ATOM 697 C C . ALA A 1 95 ? -9.378 -4.303 -9.631 1.00 94.50 95 ALA A C 1
ATOM 699 O O . ALA A 1 95 ? -9.890 -4.212 -10.748 1.00 94.50 95 ALA A O 1
ATOM 700 N N . ASP A 1 96 ? -8.712 -3.296 -9.059 1.00 93.00 96 ASP A N 1
ATOM 701 C CA . ASP A 1 96 ? -8.508 -1.996 -9.694 1.00 93.00 96 ASP A CA 1
ATOM 702 C C . ASP A 1 96 ? -7.607 -2.139 -10.940 1.00 93.00 96 ASP A C 1
ATOM 704 O O . ASP A 1 96 ? -6.455 -2.577 -10.835 1.00 93.00 96 ASP A O 1
ATOM 708 N N . PRO A 1 97 ? -8.098 -1.784 -12.143 1.00 92.62 97 PRO A N 1
ATOM 709 C CA . PRO A 1 97 ? -7.339 -1.948 -13.382 1.00 92.62 97 PRO A CA 1
ATOM 710 C C . PRO A 1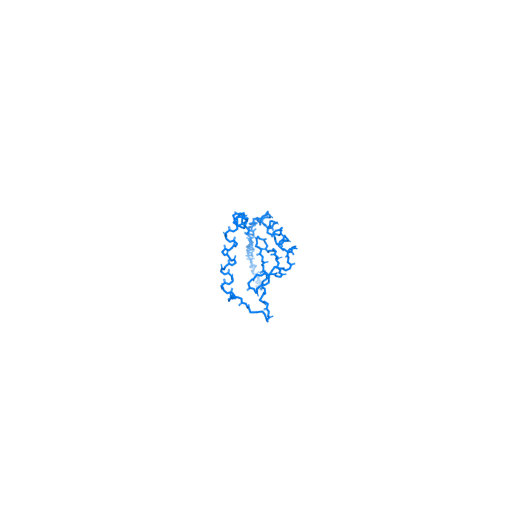 97 ? -6.069 -1.090 -13.420 1.00 92.62 97 PRO A C 1
ATOM 712 O O . PRO A 1 97 ? -5.076 -1.499 -14.021 1.00 92.62 97 PRO A O 1
ATOM 715 N N . THR A 1 98 ? -6.073 0.064 -12.755 1.00 91.25 98 THR A N 1
ATOM 716 C CA . THR A 1 98 ? -4.916 0.959 -12.649 1.00 91.25 98 THR A CA 1
ATOM 717 C C . THR A 1 98 ? -3.836 0.323 -11.788 1.00 91.25 98 THR A C 1
ATOM 719 O O . THR A 1 98 ? -2.666 0.332 -12.157 1.00 91.25 98 THR A O 1
ATOM 722 N N . VAL A 1 99 ? -4.217 -0.271 -10.656 1.00 91.38 99 VAL A N 1
ATOM 723 C CA . VAL A 1 99 ? -3.271 -0.961 -9.766 1.00 91.38 99 VAL A CA 1
ATOM 724 C C . VAL A 1 99 ? -2.737 -2.230 -10.424 1.00 91.38 99 VAL A C 1
ATOM 726 O O . VAL A 1 99 ? -1.542 -2.499 -10.343 1.00 91.38 99 VAL A O 1
ATOM 729 N N . LYS A 1 100 ? -3.571 -2.978 -11.156 1.00 92.19 100 LYS A N 1
ATOM 730 C CA . LYS A 1 100 ? -3.091 -4.109 -11.967 1.00 92.19 100 LYS A CA 1
ATOM 731 C C . LYS A 1 100 ? -2.058 -3.669 -13.002 1.00 92.19 100 LYS A C 1
ATOM 733 O O . LYS A 1 100 ? -1.047 -4.350 -13.144 1.00 92.19 100 LYS A O 1
ATOM 738 N N . LEU A 1 101 ? -2.294 -2.550 -13.692 1.00 91.06 101 LEU A N 1
ATOM 739 C CA . LEU A 1 101 ? -1.331 -1.993 -14.642 1.00 91.06 101 LEU A CA 1
ATOM 740 C C . LEU A 1 101 ? -0.012 -1.639 -13.942 1.00 91.06 101 LEU A C 1
ATOM 742 O O . LEU A 1 101 ? 1.045 -2.076 -14.386 1.00 91.06 101 LEU A O 1
ATOM 746 N N . MET A 1 102 ? -0.080 -0.946 -12.804 1.00 89.12 102 MET A N 1
ATOM 747 C CA . MET A 1 102 ? 1.093 -0.609 -11.990 1.00 89.12 102 MET A CA 1
ATOM 748 C C . MET A 1 102 ? 1.909 -1.855 -11.594 1.00 89.12 102 MET A C 1
ATOM 750 O O . MET A 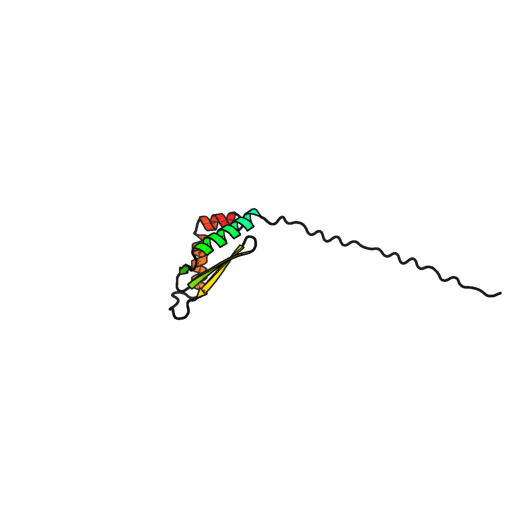1 102 ? 3.120 -1.887 -11.801 1.00 89.12 102 MET A O 1
ATOM 754 N N . ILE A 1 103 ? 1.242 -2.923 -11.144 1.00 89.69 103 ILE A N 1
ATOM 755 C CA . ILE A 1 103 ? 1.898 -4.198 -10.805 1.00 89.69 103 ILE A CA 1
ATOM 756 C C . ILE A 1 103 ? 2.582 -4.812 -12.035 1.00 89.69 103 ILE A C 1
ATOM 758 O O . ILE A 1 103 ? 3.700 -5.319 -11.934 1.00 89.69 103 ILE A O 1
ATOM 762 N N . THR A 1 104 ? 1.951 -4.755 -13.214 1.00 87.31 104 THR A N 1
ATOM 763 C CA . THR A 1 104 ? 2.577 -5.241 -14.459 1.00 87.31 104 THR A CA 1
ATOM 764 C C . THR A 1 104 ? 3.746 -4.373 -14.930 1.00 87.31 104 THR A C 1
ATOM 766 O O . THR A 1 104 ? 4.651 -4.886 -15.585 1.00 87.31 104 THR A O 1
ATOM 769 N N . GLU A 1 105 ? 3.766 -3.088 -14.568 1.00 86.00 105 GLU A N 1
ATOM 770 C CA . GLU A 1 105 ? 4.878 -2.158 -14.813 1.00 86.00 105 GLU A CA 1
ATOM 771 C C . GLU A 1 105 ? 6.032 -2.329 -13.801 1.00 86.00 105 GLU A C 1
ATOM 773 O O . GLU A 1 105 ? 7.089 -1.710 -13.951 1.00 86.00 105 GLU A O 1
ATOM 778 N N . GLY A 1 106 ? 5.871 -3.215 -12.811 1.00 82.50 106 GLY A N 1
ATOM 779 C CA . GLY A 1 106 ? 6.917 -3.605 -11.867 1.00 82.50 106 GLY A CA 1
ATOM 780 C C . GLY A 1 106 ? 6.996 -2.749 -10.601 1.00 82.50 106 GLY A C 1
ATOM 781 O O . GLY A 1 106 ? 8.076 -2.680 -10.001 1.00 82.50 106 GLY A O 1
ATOM 782 N N . ILE A 1 107 ? 5.888 -2.106 -10.205 1.00 82.81 107 ILE A N 1
ATOM 783 C CA . ILE A 1 107 ? 5.751 -1.348 -8.946 1.00 82.81 107 ILE A CA 1
ATOM 784 C C . ILE A 1 107 ? 4.688 -1.918 -8.002 1.00 82.81 107 ILE A C 1
ATOM 786 O O . ILE A 1 107 ? 3.699 -2.501 -8.496 1.00 82.81 107 ILE A O 1
#

Radius of gyration: 29.79 Å; chains: 1; bounding box: 106×32×35 Å

Secondary structure (DSSP, 8-state):
----PPPP---------------------HHHHHHHHHHHHHHHHT-SEEETTEEEEEEEEETTEEEEEEEE-TTS--SS-HHHHHHHHHHHHHH-HHHHHHHHTT-

pLDDT: mean 80.21, std 16.37, range [40.09, 96.12]

Sequence (107 aa):
MSIKQMPGRVLISLLLSVTGLLSGCASHNENASLLAKKQAKNISQNLPIKSAGYTLVLAQSSGTTVKMTIISEAGTQTTQTPDAFLTSYQRQMCADPTVKLMITEGI

InterPro domains:
  IPR016502 Type II secretion system (T2SS) pilotin, S protein [PF16549] (30-107)